Protein AF-A0A0G1KRK3-F1 (afdb_monomer_lite)

Foldseek 3Di:
DDQDQQALVNLVVVCVVVVHDDDSVVSVVVRVVVSVVVVVVCVVVVDDCVPPDDDPDDPPDDDDDDDPDDDPVPDDDLCNVCVPAPDDDPSDRDDPDDD

Sequence (99 aa):
MHKVIVTPEEVKKIAKLAHLKLQDSEVELFAGQFTETVDVINQLNEIDTSEVAATYQVTGLSNITREDIVDTTRILPQETALREVIRTHEGFFVVPRII

pLDDT: mean 94.11, std 6.33, range [54.72, 97.88]

Structure (mmCIF, N/CA/C/O backbone):
data_AF-A0A0G1KRK3-F1
#
_entry.id   AF-A0A0G1KRK3-F1
#
loop_
_atom_site.group_PDB
_atom_site.id
_atom_site.type_symbol
_atom_site.label_atom_id
_atom_site.label_alt_id
_atom_site.label_comp_id
_atom_site.label_asym_id
_atom_site.label_entity_id
_atom_site.label_seq_id
_atom_site.pdbx_PDB_ins_code
_atom_site.Cartn_x
_atom_site.Cartn_y
_atom_site.Cartn_z
_atom_site.occupancy
_atom_site.B_iso_or_equiv
_atom_site.auth_seq_id
_atom_site.auth_comp_id
_atom_site.auth_asym_id
_atom_site.auth_atom_id
_atom_site.pdbx_PDB_model_num
ATOM 1 N N . MET A 1 1 ? -27.144 7.293 7.945 1.00 54.72 1 MET A N 1
ATOM 2 C CA . MET A 1 1 ? -25.700 7.112 7.693 1.00 54.72 1 MET A CA 1
ATOM 3 C C . MET A 1 1 ? -25.160 6.136 8.722 1.00 54.72 1 MET A C 1
ATOM 5 O O . MET A 1 1 ? -25.444 6.311 9.902 1.00 54.72 1 MET A O 1
ATOM 9 N N . HIS A 1 2 ? -24.491 5.070 8.287 1.00 61.66 2 HIS A N 1
ATOM 10 C CA . HIS A 1 2 ? -23.881 4.102 9.197 1.00 61.66 2 HIS A CA 1
ATOM 11 C C . HIS A 1 2 ? -22.493 4.633 9.560 1.00 61.66 2 HIS A C 1
ATOM 13 O O . HIS A 1 2 ? -21.658 4.785 8.675 1.00 61.66 2 HIS A O 1
ATOM 19 N N . LYS A 1 3 ? -22.278 4.991 10.829 1.00 69.56 3 LYS A N 1
ATOM 20 C CA . LYS A 1 3 ? -20.963 5.426 11.304 1.00 69.56 3 LYS A CA 1
ATOM 21 C C . LYS A 1 3 ? -20.055 4.202 11.355 1.00 69.56 3 LYS A C 1
ATOM 23 O O . LYS A 1 3 ? -20.359 3.262 12.089 1.00 69.56 3 LYS A O 1
ATOM 28 N N . VAL A 1 4 ? -18.989 4.194 10.561 1.00 83.25 4 VAL A N 1
ATOM 29 C CA . VAL A 1 4 ? -18.061 3.060 10.503 1.00 83.25 4 VAL A CA 1
ATOM 30 C C . VAL A 1 4 ? -16.952 3.322 11.503 1.00 83.25 4 VAL A C 1
ATOM 32 O O . VAL A 1 4 ? -16.178 4.253 11.337 1.00 83.25 4 VAL A O 1
ATOM 35 N N . ILE A 1 5 ? -16.884 2.510 12.554 1.00 92.38 5 ILE A N 1
ATOM 36 C CA . ILE A 1 5 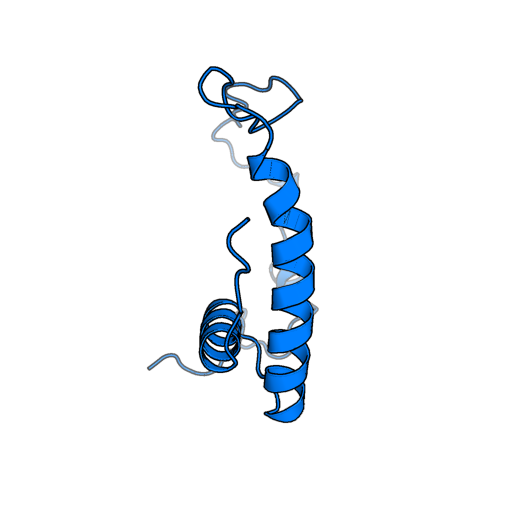? -15.838 2.615 13.571 1.00 92.38 5 ILE A CA 1
ATOM 37 C C . ILE A 1 5 ? -14.739 1.623 13.219 1.00 92.38 5 ILE A C 1
ATOM 39 O O . ILE A 1 5 ? -15.006 0.426 13.130 1.00 92.38 5 ILE A O 1
ATOM 43 N N . VAL A 1 6 ? -13.517 2.123 13.051 1.00 95.62 6 VAL A N 1
ATOM 44 C CA . VAL A 1 6 ? -12.325 1.297 12.852 1.00 95.62 6 VAL A CA 1
ATOM 45 C C . VAL A 1 6 ? -11.727 0.968 14.211 1.00 95.62 6 VAL A C 1
ATOM 47 O O . VAL A 1 6 ? -11.418 1.852 15.009 1.00 95.62 6 VAL A O 1
ATOM 50 N N . THR A 1 7 ? -11.565 -0.319 14.483 1.00 97.19 7 THR A N 1
ATOM 51 C CA . THR A 1 7 ? -11.042 -0.821 15.753 1.00 97.19 7 THR A CA 1
ATOM 52 C C . THR A 1 7 ? -9.511 -0.932 15.744 1.00 97.19 7 THR A C 1
ATOM 54 O O . THR A 1 7 ? -8.908 -1.164 14.691 1.00 97.19 7 THR A O 1
ATOM 57 N N . PRO A 1 8 ? -8.852 -0.865 16.916 1.00 97.25 8 PRO A N 1
ATOM 58 C CA . PRO A 1 8 ? -7.415 -1.136 17.047 1.00 97.25 8 PRO A CA 1
ATOM 59 C C . PRO A 1 8 ? -6.975 -2.479 16.436 1.00 97.25 8 PRO A C 1
ATOM 61 O O . PRO A 1 8 ? -5.907 -2.583 15.831 1.00 97.25 8 PRO A O 1
ATOM 64 N N . GLU A 1 9 ? -7.808 -3.518 16.532 1.00 97.38 9 GLU A N 1
ATOM 65 C CA . GLU A 1 9 ? -7.511 -4.834 15.952 1.00 97.38 9 GLU A CA 1
ATOM 66 C C . GLU A 1 9 ? -7.536 -4.821 14.415 1.00 97.38 9 GLU A C 1
ATOM 68 O O . GLU A 1 9 ? -6.707 -5.471 13.771 1.00 97.38 9 GLU A O 1
ATOM 73 N N . GLU A 1 10 ? -8.423 -4.034 13.803 1.00 97.38 10 GLU A N 1
ATOM 74 C CA . GLU A 1 10 ? -8.425 -3.821 12.353 1.00 97.38 10 GLU A CA 1
ATOM 75 C C . GLU A 1 10 ? -7.181 -3.059 11.897 1.00 97.38 10 GLU A C 1
ATOM 77 O O . GLU A 1 10 ? -6.563 -3.449 10.904 1.00 97.38 10 GLU A O 1
ATOM 82 N N . VAL A 1 11 ? -6.744 -2.050 12.657 1.00 97.75 11 VAL A N 1
ATOM 83 C CA . VAL A 1 11 ? -5.485 -1.336 12.390 1.00 97.75 11 VAL A CA 1
ATOM 84 C C . VAL A 1 11 ? -4.300 -2.301 12.429 1.00 97.75 11 VAL A C 1
ATOM 86 O O . VAL A 1 11 ? -3.501 -2.328 11.492 1.00 97.75 11 VAL A O 1
ATOM 89 N N . LYS A 1 12 ? -4.204 -3.160 13.453 1.00 97.69 12 LYS A N 1
ATOM 90 C CA . LYS A 1 12 ? -3.145 -4.183 13.539 1.00 97.69 12 LYS A CA 1
ATOM 91 C C . LYS A 1 12 ? -3.191 -5.157 12.361 1.00 97.69 12 LYS A C 1
ATOM 93 O O . LYS A 1 12 ? -2.146 -5.523 11.816 1.00 97.69 12 LYS A O 1
ATOM 98 N N . LYS A 1 13 ? -4.389 -5.570 11.936 1.00 97.81 13 LYS A N 1
ATOM 99 C CA . LYS A 1 13 ? -4.571 -6.450 10.773 1.00 97.81 13 LYS A CA 1
ATOM 100 C C . LYS A 1 13 ? -4.082 -5.786 9.485 1.00 97.81 13 LYS A C 1
ATOM 102 O O . LYS A 1 13 ? -3.366 -6.425 8.715 1.00 97.81 13 LYS A O 1
ATOM 107 N N . ILE A 1 14 ? -4.433 -4.521 9.263 1.00 97.00 14 ILE A N 1
ATOM 108 C CA . ILE A 1 14 ? -3.994 -3.747 8.095 1.00 97.00 14 ILE A CA 1
ATOM 109 C C . ILE A 1 14 ? -2.477 -3.542 8.131 1.00 97.00 14 ILE A C 1
ATOM 111 O O . ILE A 1 14 ? -1.808 -3.797 7.133 1.00 97.00 14 ILE A O 1
ATOM 115 N N . ALA A 1 15 ? -1.913 -3.178 9.284 1.00 97.69 15 ALA A N 1
ATOM 116 C CA . ALA A 1 15 ? -0.471 -3.017 9.456 1.00 97.69 15 ALA A CA 1
ATOM 117 C C . ALA A 1 15 ? 0.294 -4.304 9.117 1.00 97.69 15 ALA A C 1
ATOM 119 O O . ALA A 1 15 ? 1.300 -4.260 8.411 1.00 97.69 15 ALA A O 1
ATOM 120 N N . LYS A 1 16 ? -0.228 -5.467 9.528 1.00 97.50 16 LYS A N 1
ATOM 121 C CA . LYS A 1 16 ? 0.338 -6.770 9.159 1.00 97.50 16 LYS A CA 1
ATOM 122 C C . LYS A 1 16 ? 0.319 -7.006 7.647 1.00 97.50 16 LYS A C 1
ATOM 124 O O . LYS A 1 16 ? 1.320 -7.472 7.111 1.00 97.50 16 LYS A O 1
ATOM 129 N N . LEU A 1 17 ? -0.788 -6.691 6.969 1.00 97.88 17 LEU A N 1
ATOM 130 C CA . LEU A 1 17 ? -0.904 -6.818 5.508 1.00 97.88 17 LEU A CA 1
ATOM 131 C C . LEU A 1 17 ? 0.048 -5.867 4.768 1.00 97.88 17 LEU A C 1
ATOM 133 O O . LEU A 1 17 ? 0.596 -6.231 3.734 1.00 97.88 17 LEU A O 1
ATOM 137 N N . ALA A 1 18 ? 0.274 -4.676 5.322 1.00 97.69 18 ALA A N 1
ATOM 138 C CA . ALA A 1 18 ? 1.185 -3.671 4.782 1.00 97.69 18 ALA A CA 1
ATOM 139 C C . ALA A 1 18 ? 2.653 -3.859 5.217 1.00 97.69 18 ALA A C 1
ATOM 141 O O . ALA A 1 18 ? 3.502 -3.049 4.854 1.00 97.69 18 ALA A O 1
ATOM 142 N N . HIS A 1 19 ? 2.969 -4.899 6.000 1.00 96.56 19 HIS A N 1
ATOM 143 C CA . HIS A 1 19 ? 4.293 -5.128 6.594 1.00 96.56 19 HIS A CA 1
ATOM 144 C C . HIS A 1 19 ? 4.835 -3.948 7.432 1.00 96.56 19 HIS A C 1
ATOM 146 O O . HIS A 1 19 ? 6.045 -3.726 7.507 1.00 96.56 19 HIS A O 1
ATOM 152 N N . LEU A 1 20 ? 3.947 -3.217 8.110 1.00 97.25 20 LEU A N 1
ATOM 153 C CA . LEU A 1 20 ? 4.287 -2.107 8.998 1.00 97.25 20 LEU A CA 1
ATOM 154 C C . LEU A 1 20 ? 4.320 -2.565 10.459 1.00 97.25 20 LEU A C 1
ATOM 156 O O . LEU A 1 20 ? 3.434 -3.279 10.929 1.00 97.25 20 LEU A O 1
ATOM 160 N N . LYS A 1 21 ? 5.348 -2.130 11.194 1.00 96.62 21 LYS A N 1
ATOM 161 C CA . LYS A 1 21 ? 5.427 -2.294 12.650 1.00 96.62 21 LYS A CA 1
ATOM 162 C C . LYS A 1 21 ? 4.913 -1.021 13.307 1.00 96.62 21 LYS A C 1
ATOM 164 O O . LYS A 1 21 ? 5.468 0.038 13.044 1.00 96.62 21 LYS A O 1
ATOM 169 N N . LEU A 1 22 ? 3.899 -1.153 14.156 1.00 96.56 22 LEU A N 1
ATOM 170 C CA . LEU A 1 22 ? 3.284 -0.049 14.888 1.00 96.56 22 LEU A CA 1
ATOM 171 C C . LEU A 1 22 ? 3.458 -0.251 16.392 1.00 96.56 22 LEU A C 1
ATOM 173 O O . LEU A 1 22 ? 3.406 -1.384 16.873 1.00 96.56 22 LEU A O 1
ATOM 177 N N . GLN A 1 23 ? 3.648 0.845 17.116 1.00 97.56 23 GLN A N 1
ATOM 178 C CA . GLN A 1 23 ? 3.540 0.891 18.571 1.00 97.56 23 GLN A CA 1
ATOM 179 C C . GLN A 1 23 ? 2.067 0.942 18.989 1.00 97.56 23 GLN A C 1
ATOM 181 O O . GLN A 1 23 ? 1.229 1.464 18.256 1.00 97.56 23 GLN A O 1
ATOM 186 N N . ASP A 1 24 ? 1.746 0.483 20.198 1.00 95.62 24 ASP A N 1
ATOM 187 C CA . ASP A 1 24 ? 0.359 0.470 20.692 1.00 95.62 24 ASP A CA 1
ATOM 188 C C . ASP A 1 24 ? -0.281 1.871 20.700 1.00 95.62 24 ASP A C 1
ATOM 190 O O . ASP A 1 24 ? -1.450 2.026 20.353 1.00 95.62 24 ASP A O 1
ATOM 194 N N . SER A 1 25 ? 0.498 2.918 20.996 1.00 96.75 25 SER A N 1
ATOM 195 C CA . SER A 1 25 ? 0.025 4.307 20.926 1.00 96.75 25 SER A CA 1
ATOM 196 C C . SER A 1 25 ? -0.350 4.746 19.508 1.00 96.75 25 SER A C 1
ATOM 198 O O . SER A 1 25 ? -1.267 5.543 19.334 1.00 96.75 25 SER A O 1
ATOM 200 N N . GLU A 1 26 ? 0.360 4.246 18.493 1.00 97.81 26 GLU A N 1
ATOM 201 C CA . GLU A 1 26 ? 0.066 4.536 17.085 1.00 97.81 26 GLU A CA 1
ATOM 202 C C . GLU A 1 26 ? -1.180 3.781 16.628 1.00 97.81 26 GLU A C 1
ATOM 204 O O . GLU A 1 26 ? -1.972 4.317 15.861 1.00 97.81 26 GLU A O 1
ATOM 209 N N . VAL A 1 27 ? -1.393 2.561 17.132 1.00 97.88 27 VAL A N 1
ATOM 210 C CA . VAL A 1 27 ? -2.592 1.774 16.828 1.00 97.88 27 VAL A CA 1
ATOM 211 C C . VAL A 1 27 ? -3.855 2.503 17.289 1.00 97.88 27 VAL A C 1
ATOM 213 O O . VAL A 1 27 ? -4.786 2.658 16.499 1.00 97.88 27 VAL A O 1
ATOM 216 N N . GLU A 1 28 ? -3.880 2.977 18.536 1.00 97.00 28 GLU A N 1
ATOM 217 C CA . GLU A 1 28 ? -5.031 3.713 19.077 1.00 97.00 28 GLU A CA 1
ATOM 218 C C . GLU A 1 28 ? -5.253 5.042 18.343 1.00 97.00 28 GLU A C 1
ATOM 220 O O . GLU A 1 28 ? -6.384 5.395 18.002 1.00 97.00 28 GLU A O 1
ATOM 225 N N . LEU A 1 29 ? -4.167 5.756 18.029 1.00 97.56 29 LEU A N 1
ATOM 226 C CA . LEU A 1 29 ? -4.227 6.986 17.242 1.00 97.56 29 LEU A CA 1
ATOM 227 C C . LEU A 1 29 ? -4.841 6.738 15.856 1.00 97.56 29 LEU A C 1
ATOM 229 O O . LEU A 1 29 ? -5.756 7.454 15.442 1.00 97.56 29 LEU A O 1
ATOM 233 N N . PHE A 1 30 ? -4.361 5.718 15.144 1.00 97.81 30 PHE A N 1
ATOM 234 C CA . PHE A 1 30 ? -4.828 5.408 13.797 1.00 97.81 30 PHE A CA 1
ATOM 235 C C . PHE A 1 30 ? -6.250 4.858 13.772 1.00 97.81 30 PHE A C 1
ATOM 237 O O . PHE A 1 30 ? -6.965 5.132 12.816 1.00 97.81 30 PHE A O 1
ATOM 244 N N . ALA A 1 31 ? -6.708 4.157 14.811 1.00 97.19 31 ALA A N 1
ATOM 245 C CA . ALA A 1 31 ? -8.102 3.720 14.897 1.00 97.19 31 ALA A CA 1
ATOM 246 C C . ALA A 1 31 ? -9.068 4.921 14.853 1.00 97.19 31 ALA A C 1
ATOM 248 O O . ALA A 1 31 ? -10.031 4.930 14.078 1.00 97.19 31 ALA A O 1
ATOM 249 N N . GLY A 1 32 ? -8.759 5.980 15.610 1.00 96.31 32 GLY A N 1
ATOM 250 C CA . GLY A 1 32 ? -9.509 7.238 15.573 1.00 96.31 32 GLY A CA 1
ATOM 251 C C . GLY A 1 32 ? -9.416 7.941 14.216 1.00 96.31 32 GLY A C 1
ATOM 252 O O . GLY A 1 32 ? -10.439 8.238 13.600 1.00 96.31 32 GLY A O 1
ATOM 253 N N . GLN A 1 33 ? -8.199 8.137 13.702 1.00 97.31 33 GLN A N 1
ATOM 254 C CA . GLN A 1 33 ? -7.978 8.837 12.428 1.00 97.31 33 GLN A CA 1
ATOM 255 C C . GLN A 1 33 ? -8.594 8.108 11.224 1.00 97.31 33 GLN A C 1
ATOM 257 O O . GLN A 1 33 ? -9.135 8.743 10.316 1.00 97.31 33 GLN A O 1
ATOM 262 N N . PHE A 1 34 ? -8.545 6.776 11.197 1.00 96.88 34 PHE A N 1
ATOM 263 C CA . PHE A 1 34 ? -9.169 5.985 10.138 1.00 96.88 34 PHE A CA 1
ATOM 264 C C . PHE A 1 34 ? -10.689 6.014 10.233 1.00 96.88 34 PHE A C 1
ATOM 266 O O . PHE A 1 34 ? -11.333 6.100 9.193 1.00 96.88 34 PHE A O 1
ATOM 273 N N . THR A 1 35 ? -11.261 6.018 11.440 1.00 96.31 35 THR A N 1
ATOM 274 C CA . THR A 1 35 ? -12.707 6.222 11.630 1.00 96.31 35 THR A CA 1
ATOM 275 C C . THR A 1 35 ? -13.152 7.542 10.996 1.00 96.31 35 THR A C 1
ATOM 277 O O . THR A 1 35 ? -14.054 7.551 10.163 1.00 96.31 35 THR A O 1
ATOM 280 N N . GLU A 1 36 ? -12.460 8.645 11.298 1.00 95.50 36 GLU A N 1
ATOM 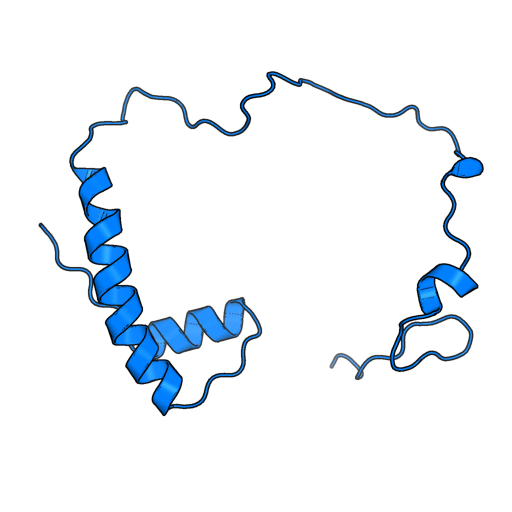281 C CA . GLU A 1 36 ? -12.760 9.959 10.708 1.00 95.50 36 GLU A CA 1
ATOM 282 C C . GLU A 1 36 ? -12.593 9.964 9.180 1.00 95.50 36 GLU A C 1
ATOM 284 O O . GLU A 1 36 ? -13.441 10.483 8.454 1.00 95.50 36 GLU A O 1
ATOM 289 N N . THR A 1 37 ? -11.524 9.346 8.674 1.00 95.75 37 THR A N 1
ATOM 290 C CA . THR A 1 37 ? -11.246 9.282 7.232 1.00 95.75 37 THR A CA 1
ATOM 291 C C . THR A 1 37 ? -12.308 8.472 6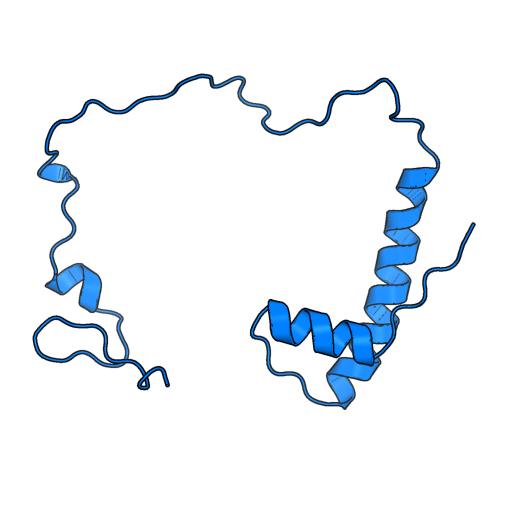.483 1.00 95.75 37 THR A C 1
ATOM 293 O O . THR A 1 37 ? -12.777 8.891 5.424 1.00 95.75 37 THR A O 1
ATOM 296 N N . VAL A 1 38 ? -12.717 7.322 7.024 1.00 95.06 38 VAL A N 1
ATOM 297 C CA . VAL A 1 38 ? -13.759 6.478 6.425 1.00 95.06 38 VAL A CA 1
ATOM 298 C C . VAL A 1 38 ? -15.115 7.180 6.466 1.00 95.06 38 VAL A C 1
ATOM 300 O O . VAL A 1 38 ? -15.856 7.107 5.488 1.00 95.06 38 VAL A O 1
ATOM 303 N N . ASP A 1 39 ? -15.423 7.920 7.533 1.00 93.25 39 ASP A N 1
ATOM 304 C CA . ASP A 1 39 ? -16.643 8.729 7.610 1.00 93.25 39 ASP A CA 1
ATOM 305 C C . ASP A 1 39 ? -16.698 9.800 6.500 1.00 93.25 39 ASP A C 1
ATOM 307 O O . ASP A 1 39 ? -17.763 10.021 5.920 1.00 93.25 39 ASP A O 1
ATOM 311 N N . VAL A 1 40 ? -15.563 10.412 6.131 1.00 94.12 40 VAL A N 1
ATOM 312 C CA . VAL A 1 40 ? -15.490 11.327 4.972 1.00 94.12 40 VAL A CA 1
ATOM 313 C C . VAL A 1 40 ? -15.712 10.579 3.656 1.00 94.12 40 VAL A C 1
ATOM 315 O O . VAL A 1 40 ? -16.502 11.019 2.824 1.00 94.12 40 VAL A O 1
ATOM 318 N N . ILE A 1 41 ? -15.065 9.426 3.467 1.00 94.06 41 ILE A N 1
ATOM 319 C CA . ILE A 1 41 ? -15.206 8.610 2.247 1.00 94.06 41 ILE A CA 1
ATOM 320 C C . ILE A 1 41 ? -16.647 8.108 2.074 1.00 94.06 41 ILE A C 1
ATOM 322 O O . ILE A 1 41 ? -17.143 8.028 0.950 1.00 94.06 41 ILE A O 1
ATOM 326 N N . ASN A 1 42 ? -17.351 7.825 3.171 1.00 93.31 42 ASN A N 1
ATOM 327 C CA . ASN A 1 42 ? -18.733 7.351 3.148 1.00 93.31 42 ASN A CA 1
ATOM 328 C C . ASN A 1 42 ? -19.719 8.335 2.500 1.00 93.31 42 ASN A C 1
ATOM 330 O O . ASN A 1 42 ? -20.792 7.897 2.086 1.00 93.31 42 ASN A O 1
ATOM 334 N N . GLN A 1 43 ? -19.363 9.617 2.355 1.00 92.50 43 GLN A N 1
ATOM 335 C CA . GLN A 1 43 ? -20.158 10.598 1.603 1.00 92.50 43 GLN A CA 1
ATOM 336 C C . GLN A 1 43 ? -20.331 10.190 0.131 1.00 92.50 43 GLN A C 1
ATOM 338 O O . GLN A 1 43 ? -21.348 10.495 -0.483 1.00 92.50 43 GLN A O 1
ATOM 343 N N . LEU A 1 44 ? -19.383 9.431 -0.433 1.00 92.62 44 LEU A N 1
ATOM 344 C CA . LEU A 1 44 ? -19.470 8.941 -1.811 1.00 92.62 44 LEU A CA 1
ATOM 345 C C . LEU A 1 44 ? -20.621 7.942 -2.022 1.00 92.62 44 LEU A C 1
ATOM 347 O O . LEU A 1 44 ? -21.091 7.800 -3.147 1.00 92.62 44 LEU A O 1
ATOM 351 N N . ASN A 1 45 ? -21.117 7.292 -0.960 1.00 92.19 45 ASN A N 1
ATOM 352 C CA . ASN A 1 45 ? -22.237 6.346 -1.048 1.00 92.19 45 ASN A CA 1
ATOM 353 C C . ASN A 1 45 ? -23.591 7.029 -1.319 1.00 92.19 45 ASN A C 1
ATOM 355 O O . ASN A 1 45 ? -24.577 6.342 -1.572 1.00 92.19 45 ASN A O 1
ATOM 359 N N . GLU A 1 46 ? -23.665 8.361 -1.238 1.00 93.25 46 GLU A N 1
ATOM 360 C CA . GLU A 1 46 ? -24.874 9.129 -1.568 1.00 93.25 46 GLU A CA 1
ATOM 361 C C . GLU A 1 46 ? -25.126 9.206 -3.082 1.00 93.25 46 GLU A C 1
ATOM 363 O O . GLU A 1 46 ? -26.222 9.565 -3.513 1.00 93.25 46 GLU A O 1
ATOM 368 N N . ILE A 1 47 ? -24.122 8.862 -3.891 1.00 93.88 47 ILE A N 1
ATOM 369 C CA . ILE A 1 47 ? -24.171 8.939 -5.348 1.00 93.88 47 ILE A CA 1
ATOM 370 C C . ILE A 1 47 ? -24.464 7.545 -5.915 1.00 93.88 47 ILE A C 1
ATOM 372 O O . ILE A 1 47 ? -23.699 6.603 -5.700 1.00 93.88 47 ILE A O 1
ATOM 376 N N . ASP A 1 48 ? -25.554 7.415 -6.676 1.00 95.19 48 ASP A N 1
ATOM 377 C CA . ASP A 1 48 ? -25.868 6.177 -7.395 1.00 95.19 48 ASP A CA 1
ATOM 378 C C . ASP A 1 48 ? -24.885 5.969 -8.555 1.00 95.19 48 ASP A C 1
ATOM 380 O O . ASP A 1 48 ? -24.760 6.797 -9.459 1.00 95.19 48 ASP A O 1
ATOM 384 N N . THR A 1 49 ? -24.171 4.848 -8.506 1.00 95.31 49 THR A N 1
ATOM 385 C CA . THR A 1 49 ? -23.178 4.435 -9.506 1.00 95.31 49 THR A CA 1
ATOM 386 C C . THR A 1 49 ? -23.541 3.103 -10.166 1.00 95.31 49 THR A C 1
ATOM 388 O O . THR A 1 49 ? -22.723 2.540 -10.890 1.00 95.31 49 THR A O 1
ATOM 391 N N . SER A 1 50 ? -24.766 2.599 -9.964 1.00 95.62 50 SER A N 1
ATOM 392 C CA . SER A 1 50 ? -25.211 1.285 -10.455 1.00 95.62 50 SER A CA 1
ATOM 393 C C . SER A 1 50 ? -25.156 1.128 -11.981 1.00 95.62 50 SER A C 1
ATOM 395 O O . SER A 1 50 ? -24.927 0.023 -12.473 1.00 95.62 50 SER A O 1
ATOM 397 N N . GLU A 1 51 ? -25.296 2.227 -12.727 1.00 96.38 51 GLU A N 1
ATOM 398 C CA . GLU A 1 51 ? -25.245 2.250 -14.197 1.00 96.38 51 GLU A CA 1
ATOM 399 C C . GLU A 1 51 ? -23.910 2.772 -14.764 1.00 96.38 51 GLU A C 1
ATOM 401 O O . GLU A 1 51 ? -23.758 2.913 -15.979 1.00 96.38 51 GLU A O 1
ATOM 406 N N . VAL A 1 52 ? -22.919 3.063 -13.912 1.00 94.94 52 VAL A N 1
ATOM 407 C CA . VAL A 1 52 ? -21.640 3.655 -14.329 1.00 94.94 52 VAL A CA 1
ATOM 408 C C . VAL A 1 52 ? -20.524 2.613 -14.270 1.00 94.94 52 VAL A C 1
ATOM 410 O O . VAL A 1 52 ? -20.226 2.045 -13.222 1.00 94.94 52 VAL A O 1
ATOM 413 N N . ALA A 1 53 ? -19.858 2.380 -15.403 1.00 93.25 53 ALA A N 1
ATOM 414 C CA . ALA A 1 53 ? -18.688 1.507 -15.450 1.00 93.25 53 ALA A CA 1
ATOM 415 C C . ALA A 1 53 ? -17.498 2.123 -14.690 1.00 93.25 53 ALA A C 1
ATOM 417 O O . ALA A 1 53 ? -17.237 3.322 -14.784 1.00 93.25 53 ALA A O 1
ATOM 418 N N . ALA A 1 54 ? -16.741 1.289 -13.973 1.00 94.12 54 ALA A N 1
ATOM 419 C CA . ALA A 1 54 ? -15.545 1.729 -13.262 1.00 94.12 54 ALA A CA 1
ATOM 420 C C . ALA A 1 54 ? -14.451 2.219 -14.229 1.00 94.12 54 ALA A C 1
ATOM 422 O O . ALA A 1 54 ? -14.138 1.573 -15.233 1.00 94.12 54 ALA A O 1
ATOM 423 N N . THR A 1 55 ? -13.819 3.341 -13.889 1.00 94.00 55 THR A N 1
ATOM 424 C CA . THR A 1 55 ? -12.710 3.905 -14.668 1.00 94.00 55 THR A CA 1
ATOM 425 C C . THR A 1 55 ? -11.378 3.312 -14.209 1.00 94.00 55 THR A C 1
ATOM 427 O O . THR A 1 55 ? -10.894 3.640 -13.129 1.00 94.00 55 THR A O 1
ATOM 430 N N . TYR A 1 56 ? -10.756 2.471 -15.042 1.00 92.38 56 TYR A N 1
ATOM 431 C CA . TYR A 1 56 ? -9.451 1.849 -14.743 1.00 92.38 56 TYR A CA 1
ATOM 432 C C . TYR A 1 56 ? -8.248 2.629 -15.290 1.00 92.38 56 TYR A C 1
ATOM 434 O O . TYR A 1 56 ? -7.170 2.617 -14.703 1.00 92.38 56 TYR A O 1
ATOM 442 N N . GLN A 1 57 ? -8.416 3.292 -16.434 1.00 91.19 57 GLN A N 1
ATOM 443 C CA . GLN A 1 57 ? -7.399 4.116 -17.082 1.00 91.19 57 GLN A CA 1
ATOM 444 C C . GLN A 1 57 ? -8.069 5.240 -17.873 1.00 91.19 57 GLN A C 1
ATOM 446 O O . GLN A 1 57 ? -9.193 5.086 -18.346 1.00 91.19 57 GLN A O 1
ATOM 451 N N . VAL A 1 58 ? -7.362 6.353 -18.052 1.00 94.94 58 VAL A N 1
ATOM 452 C CA . VAL A 1 58 ? -7.868 7.533 -18.779 1.00 94.94 58 VAL A CA 1
ATOM 453 C C . VAL A 1 58 ? -7.223 7.718 -20.154 1.00 94.94 58 VAL A C 1
ATOM 455 O O . VAL A 1 58 ? -7.617 8.601 -20.906 1.00 94.94 58 VAL A O 1
ATOM 458 N N . THR A 1 59 ? -6.218 6.906 -20.494 1.00 93.19 59 THR A N 1
ATOM 459 C CA . THR A 1 59 ? -5.396 7.087 -21.701 1.00 93.19 59 THR A CA 1
ATOM 460 C C . THR A 1 59 ? -5.942 6.352 -22.925 1.00 93.19 59 THR A C 1
ATOM 462 O O . THR A 1 59 ? -5.500 6.623 -24.037 1.00 93.19 59 THR A O 1
ATOM 465 N N . GLY A 1 60 ? -6.893 5.428 -22.742 1.00 88.38 60 GLY A N 1
ATOM 466 C CA . GLY A 1 60 ? -7.494 4.652 -23.833 1.00 88.38 60 GLY A CA 1
ATOM 467 C C . GLY A 1 60 ? -6.542 3.639 -24.475 1.00 88.38 60 GLY A C 1
ATOM 468 O O . GLY A 1 60 ? -6.831 3.120 -25.551 1.00 88.38 60 GLY A O 1
ATOM 469 N N . LEU A 1 61 ? -5.406 3.349 -23.834 1.00 91.44 61 LEU A N 1
ATOM 470 C CA . LEU A 1 61 ? -4.430 2.404 -24.360 1.0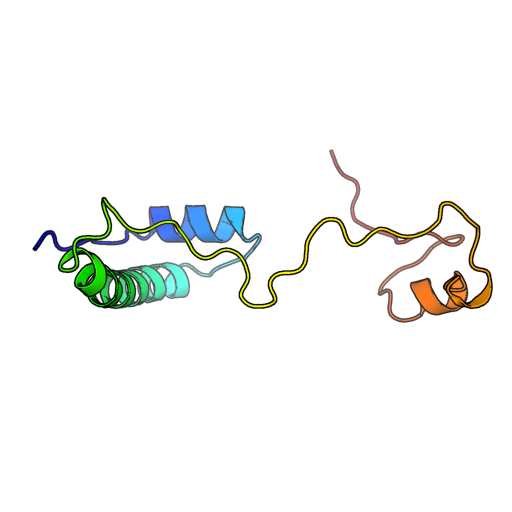0 91.44 61 LEU A CA 1
ATOM 471 C C . LEU A 1 61 ? -5.022 0.995 -24.360 1.00 91.44 61 LEU A C 1
ATOM 473 O O . LEU A 1 61 ? -5.641 0.560 -23.390 1.00 91.44 61 LEU A O 1
ATOM 477 N N . SER A 1 62 ? -4.812 0.268 -25.448 1.00 92.12 62 SER A N 1
ATOM 478 C CA . SER A 1 62 ? -5.247 -1.116 -25.582 1.00 92.12 62 SER A CA 1
ATOM 479 C C . SER A 1 62 ? -4.120 -1.921 -26.200 1.00 92.12 62 SER A C 1
ATOM 481 O O . SER A 1 62 ? -3.524 -1.484 -27.181 1.00 92.12 62 SER A O 1
ATOM 483 N N . ASN A 1 63 ? -3.828 -3.084 -25.615 1.00 92.38 63 ASN A N 1
ATOM 484 C CA . ASN A 1 63 ? -2.895 -4.066 -26.168 1.00 92.38 63 ASN A CA 1
ATOM 485 C C . ASN A 1 63 ? -1.525 -3.478 -26.555 1.00 92.38 63 ASN A C 1
ATOM 487 O O . ASN A 1 63 ? -0.990 -3.787 -27.616 1.00 92.38 63 ASN A O 1
ATOM 491 N N . ILE A 1 64 ? -0.951 -2.623 -25.700 1.00 94.62 64 ILE A N 1
ATOM 492 C CA . ILE A 1 64 ? 0.414 -2.125 -25.899 1.00 94.62 64 ILE A CA 1
ATOM 493 C C . ILE A 1 64 ? 1.386 -3.276 -25.645 1.00 94.62 64 ILE A C 1
ATOM 495 O O . ILE A 1 64 ? 1.626 -3.666 -24.501 1.00 94.62 64 ILE A O 1
ATOM 499 N N . THR A 1 65 ? 1.916 -3.839 -26.727 1.00 95.12 65 THR A N 1
ATOM 500 C CA . THR A 1 65 ? 2.850 -4.964 -26.703 1.00 95.12 65 THR A CA 1
ATOM 501 C C . THR A 1 65 ? 4.288 -4.508 -26.917 1.00 95.12 65 THR A C 1
ATOM 503 O O . THR A 1 65 ? 4.574 -3.407 -27.384 1.00 95.12 65 THR A O 1
ATOM 506 N N . ARG A 1 66 ? 5.218 -5.396 -26.569 1.00 95.31 66 ARG A N 1
ATOM 507 C CA . ARG A 1 66 ? 6.643 -5.286 -26.876 1.00 95.31 66 ARG A CA 1
ATOM 508 C C . ARG A 1 66 ? 7.029 -6.514 -27.691 1.00 95.31 66 ARG A C 1
ATOM 510 O O . ARG A 1 66 ? 6.682 -7.621 -27.291 1.00 95.31 66 ARG A O 1
ATOM 517 N N . GLU A 1 67 ? 7.780 -6.308 -28.766 1.00 95.31 67 GLU A N 1
ATOM 518 C CA . GLU A 1 67 ? 8.376 -7.389 -29.558 1.00 95.31 67 GLU A CA 1
ATOM 519 C C . GLU A 1 67 ? 9.199 -8.338 -28.685 1.00 95.31 67 GLU A C 1
ATOM 521 O O . GLU A 1 67 ? 9.934 -7.888 -27.798 1.00 95.31 67 GLU A O 1
ATOM 526 N N . ASP A 1 68 ? 9.113 -9.641 -28.952 1.00 96.31 68 ASP A N 1
ATOM 527 C CA . ASP A 1 68 ? 9.864 -10.675 -28.232 1.00 96.31 68 ASP A CA 1
ATOM 528 C C . ASP A 1 68 ? 11.311 -10.785 -28.736 1.00 96.31 68 ASP A C 1
ATOM 530 O O .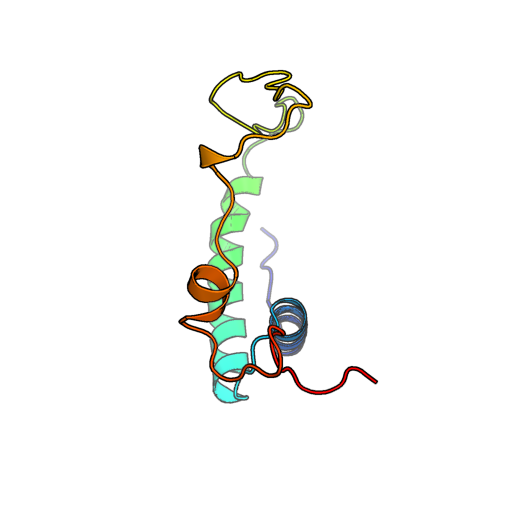 ASP A 1 68 ? 11.754 -11.785 -29.293 1.00 96.31 68 ASP A O 1
ATOM 534 N N . ILE A 1 69 ? 12.048 -9.688 -28.582 1.00 96.69 69 ILE A N 1
ATOM 535 C CA . ILE A 1 69 ? 13.455 -9.571 -28.957 1.00 96.69 69 ILE A CA 1
ATOM 536 C C . ILE A 1 69 ? 14.280 -9.097 -27.765 1.00 96.69 69 ILE A C 1
ATOM 538 O O . ILE A 1 69 ? 13.812 -8.314 -26.931 1.00 96.69 69 ILE A O 1
ATOM 542 N N . VAL A 1 70 ? 15.524 -9.575 -27.688 1.00 95.81 70 VAL A N 1
ATOM 543 C CA . VAL A 1 70 ? 16.486 -9.109 -26.686 1.00 95.81 70 VAL A CA 1
ATOM 544 C C . VAL A 1 70 ? 16.884 -7.680 -27.020 1.00 95.81 70 VAL A C 1
ATOM 546 O O . VAL A 1 70 ? 17.400 -7.402 -28.100 1.00 95.81 70 VAL A O 1
ATOM 549 N N . ASP A 1 71 ? 16.684 -6.784 -26.063 1.00 94.69 71 ASP A N 1
ATOM 550 C CA . ASP A 1 71 ? 17.117 -5.399 -26.158 1.00 94.69 71 ASP A CA 1
ATOM 551 C C . ASP A 1 71 ? 18.335 -5.183 -25.260 1.00 94.69 71 ASP A C 1
ATOM 553 O O . ASP A 1 71 ? 18.216 -4.962 -24.053 1.00 94.69 71 ASP A O 1
ATOM 557 N N . THR A 1 72 ? 19.521 -5.271 -25.860 1.00 94.81 72 THR A N 1
ATOM 558 C CA . THR A 1 72 ? 20.798 -5.136 -25.148 1.00 94.81 72 THR A CA 1
ATOM 559 C C . THR A 1 72 ? 21.007 -3.744 -24.560 1.00 94.81 72 THR A C 1
ATOM 561 O O . THR A 1 72 ? 21.767 -3.604 -23.606 1.00 94.81 72 THR A O 1
ATOM 564 N N . THR A 1 73 ? 20.301 -2.725 -25.063 1.00 94.12 73 THR A N 1
ATOM 565 C CA . THR A 1 73 ? 20.406 -1.347 -24.559 1.00 94.12 73 THR A CA 1
ATOM 566 C C . THR A 1 73 ? 19.704 -1.151 -23.215 1.00 94.12 73 THR A C 1
ATOM 568 O O . THR A 1 73 ? 20.020 -0.212 -22.488 1.00 94.12 73 THR A O 1
ATOM 571 N N . ARG A 1 74 ? 18.778 -2.053 -22.858 1.00 93.12 74 ARG A N 1
ATOM 572 C CA . ARG A 1 74 ? 18.003 -2.015 -21.606 1.00 93.12 74 ARG A CA 1
ATOM 573 C C . ARG A 1 74 ? 18.484 -3.002 -20.542 1.00 93.12 74 ARG A C 1
ATOM 575 O O . ARG A 1 74 ? 17.8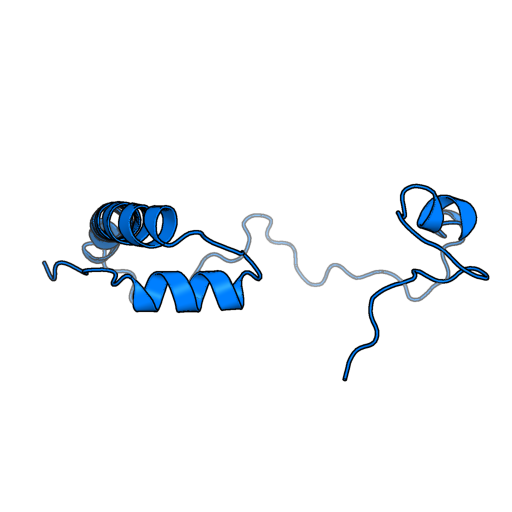60 -3.103 -19.487 1.00 93.12 74 ARG A O 1
ATOM 582 N N . ILE A 1 75 ? 19.566 -3.740 -20.792 1.00 94.56 75 ILE A N 1
ATOM 583 C CA . ILE A 1 75 ? 20.114 -4.679 -19.808 1.00 94.56 75 ILE A CA 1
ATOM 584 C C . ILE A 1 75 ? 20.779 -3.889 -18.679 1.00 94.56 75 ILE A C 1
ATOM 586 O O . ILE A 1 75 ? 21.717 -3.130 -18.911 1.00 94.56 75 ILE A O 1
ATOM 590 N N . LEU A 1 76 ? 20.313 -4.100 -17.448 1.00 94.81 76 LEU A N 1
ATOM 591 C CA . LEU A 1 76 ? 20.921 -3.528 -16.251 1.00 94.81 76 LEU A CA 1
ATOM 592 C C . LEU A 1 76 ? 22.125 -4.389 -15.821 1.00 94.81 76 LEU A C 1
ATOM 594 O O . LEU A 1 76 ? 21.928 -5.567 -15.510 1.00 94.81 76 LEU A O 1
ATOM 598 N N . PRO A 1 77 ? 23.360 -3.851 -15.772 1.00 95.31 77 PRO A N 1
ATOM 599 C CA . PRO A 1 77 ? 24.516 -4.607 -15.296 1.00 95.31 77 PRO A CA 1
ATOM 600 C C . PRO A 1 77 ? 24.349 -5.034 -13.833 1.00 95.31 77 PRO A C 1
ATOM 602 O O . PRO A 1 77 ? 23.842 -4.262 -13.017 1.00 95.31 77 PRO A O 1
ATOM 605 N N . GLN A 1 78 ? 24.830 -6.231 -13.477 1.00 95.69 78 GLN A N 1
ATOM 606 C CA . GLN A 1 78 ? 24.728 -6.759 -12.107 1.00 95.69 78 GLN A CA 1
ATOM 607 C C . GLN A 1 78 ? 25.357 -5.808 -11.079 1.00 95.69 78 GLN A C 1
ATOM 609 O O . GLN A 1 78 ? 24.769 -5.561 -10.031 1.00 95.69 78 GLN A O 1
ATOM 614 N N . GLU A 1 79 ? 26.511 -5.222 -11.399 1.00 94.88 79 GLU A N 1
ATOM 615 C CA . GLU A 1 79 ? 27.171 -4.229 -10.547 1.00 94.88 79 GLU A CA 1
ATOM 616 C C . GLU A 1 79 ? 26.257 -3.028 -10.259 1.00 94.88 79 GLU A C 1
ATOM 618 O O . GLU A 1 79 ? 26.120 -2.606 -9.113 1.00 94.88 79 GLU A O 1
ATOM 623 N N . THR A 1 80 ? 25.565 -2.515 -11.282 1.00 95.88 80 THR A N 1
ATOM 624 C CA . THR A 1 80 ? 24.619 -1.403 -11.121 1.00 95.88 80 THR A CA 1
ATOM 625 C C . THR A 1 80 ? 23.400 -1.817 -10.302 1.00 95.88 80 THR A C 1
ATOM 627 O O . THR A 1 80 ? 22.969 -1.061 -9.435 1.00 95.88 80 THR A O 1
ATOM 630 N N . ALA A 1 81 ? 22.867 -3.020 -10.533 1.00 95.44 81 ALA A N 1
ATOM 631 C CA . ALA A 1 81 ? 21.722 -3.548 -9.792 1.00 95.44 81 ALA A CA 1
ATOM 632 C C . ALA A 1 81 ? 22.016 -3.748 -8.293 1.00 95.44 81 ALA A C 1
ATOM 634 O O . ALA A 1 81 ? 21.116 -3.627 -7.465 1.00 95.44 81 ALA A O 1
ATOM 635 N N . LEU A 1 82 ? 23.270 -4.047 -7.944 1.00 96.88 82 LEU A N 1
ATOM 636 C CA . LEU A 1 82 ? 23.696 -4.349 -6.577 1.00 96.88 82 LEU A CA 1
ATOM 637 C C . LEU A 1 82 ? 24.266 -3.145 -5.813 1.00 96.88 82 LEU A C 1
ATOM 639 O O . LEU A 1 82 ? 24.511 -3.260 -4.613 1.00 96.88 82 LEU A O 1
ATOM 643 N N . ARG A 1 83 ? 24.466 -2.000 -6.477 1.00 96.12 83 ARG A N 1
ATOM 644 C CA . ARG A 1 83 ? 25.214 -0.853 -5.937 1.00 96.12 83 ARG A CA 1
ATOM 645 C C . ARG A 1 83 ? 24.670 -0.307 -4.613 1.00 96.12 83 ARG A C 1
ATOM 647 O O . ARG A 1 83 ? 25.453 0.015 -3.731 1.00 96.12 83 ARG A O 1
ATOM 654 N N . GLU A 1 84 ? 23.348 -0.219 -4.475 1.00 95.62 84 GLU A N 1
ATOM 655 C CA . GLU A 1 84 ? 22.682 0.386 -3.303 1.00 95.62 84 GLU A CA 1
ATOM 656 C C . GLU A 1 84 ? 22.214 -0.656 -2.270 1.00 95.62 84 GLU A C 1
ATOM 658 O O . GLU A 1 84 ? 21.443 -0.359 -1.355 1.00 95.62 84 GLU A O 1
ATOM 663 N N . VAL A 1 85 ? 22.622 -1.915 -2.429 1.00 95.00 85 VAL A N 1
ATOM 664 C CA . VAL A 1 85 ? 22.137 -3.011 -1.591 1.00 95.00 85 VAL A CA 1
ATOM 665 C C . VAL A 1 85 ? 22.944 -3.077 -0.301 1.00 95.00 85 VAL A C 1
ATOM 667 O O . VAL A 1 85 ? 24.167 -3.162 -0.320 1.00 95.00 85 VAL A O 1
ATOM 670 N N . ILE A 1 86 ? 22.242 -3.133 0.833 1.00 94.81 86 ILE A N 1
ATOM 671 C CA . ILE A 1 86 ? 22.852 -3.160 2.174 1.00 94.81 86 ILE A CA 1
ATOM 672 C C . ILE A 1 86 ? 23.847 -4.320 2.329 1.00 94.81 86 ILE A C 1
ATOM 674 O O . ILE A 1 86 ? 24.901 -4.167 2.945 1.00 94.81 86 ILE A O 1
ATOM 678 N N . ARG A 1 87 ? 23.501 -5.506 1.814 1.00 96.06 87 ARG A N 1
ATOM 679 C CA . ARG A 1 87 ? 24.355 -6.697 1.862 1.00 96.06 87 ARG A CA 1
ATOM 680 C C . ARG A 1 87 ? 24.256 -7.496 0.576 1.00 96.06 87 ARG A C 1
ATOM 682 O O . ARG A 1 87 ? 23.169 -7.898 0.161 1.00 96.06 87 ARG A O 1
ATOM 689 N N . THR A 1 88 ? 25.416 -7.801 0.018 1.00 96.62 88 THR A N 1
ATOM 690 C CA . THR A 1 88 ? 25.563 -8.645 -1.163 1.00 96.62 88 THR A CA 1
ATOM 691 C C . THR A 1 88 ? 26.576 -9.749 -0.891 1.00 96.62 88 THR A C 1
ATOM 693 O O . THR A 1 88 ? 27.438 -9.626 -0.018 1.00 96.62 88 THR A O 1
ATOM 696 N N . HIS A 1 89 ? 26.444 -10.863 -1.600 1.00 96.00 89 HIS A N 1
ATOM 697 C CA . HIS A 1 89 ? 27.408 -11.958 -1.556 1.00 96.00 89 HIS A CA 1
ATOM 698 C C . HIS A 1 89 ? 27.393 -12.672 -2.902 1.00 96.00 89 HIS A C 1
ATOM 700 O O . HIS A 1 89 ? 26.320 -13.049 -3.359 1.00 96.00 89 HIS A O 1
ATOM 706 N N . GLU A 1 90 ? 28.554 -12.796 -3.549 1.00 95.69 90 GLU A N 1
ATOM 707 C CA . GLU A 1 90 ? 28.725 -13.513 -4.828 1.00 95.69 90 GLU A CA 1
ATOM 708 C C . GLU A 1 90 ? 27.688 -13.150 -5.912 1.00 95.69 90 GLU A C 1
ATOM 710 O O . GLU A 1 90 ? 27.220 -13.997 -6.666 1.00 95.69 90 GLU A O 1
ATOM 715 N N . GLY A 1 91 ? 27.303 -11.872 -5.994 1.00 95.50 91 GLY A N 1
ATOM 716 C CA . GLY A 1 91 ? 26.333 -11.395 -6.986 1.00 95.50 91 GLY A CA 1
ATOM 717 C C . GLY A 1 91 ? 24.856 -11.544 -6.591 1.00 95.50 91 GLY A C 1
ATOM 718 O O . GLY A 1 91 ? 23.981 -11.269 -7.413 1.00 95.50 91 GLY A O 1
ATOM 719 N N . PHE A 1 92 ? 24.565 -11.932 -5.346 1.00 96.12 92 PHE A N 1
ATOM 720 C CA . PHE A 1 92 ? 23.211 -12.081 -4.806 1.00 96.12 92 PHE A CA 1
ATOM 721 C C . PHE A 1 92 ? 22.857 -10.999 -3.780 1.00 96.12 92 PHE A C 1
ATOM 723 O O . PHE A 1 92 ? 23.718 -10.504 -3.047 1.00 96.12 92 PHE A O 1
ATOM 730 N N . PHE A 1 93 ? 21.560 -10.694 -3.678 1.00 97.00 93 PHE A N 1
ATOM 731 C CA . PHE A 1 93 ? 20.984 -9.946 -2.559 1.00 97.00 93 PHE A CA 1
ATOM 732 C C . PHE A 1 93 ? 20.940 -10.848 -1.323 1.00 97.00 93 PHE A C 1
ATOM 734 O O . PHE A 1 93 ? 20.366 -11.937 -1.365 1.00 97.00 93 PHE A O 1
ATOM 741 N N . VAL A 1 94 ? 21.519 -10.399 -0.211 1.00 96.69 94 VAL A N 1
ATOM 742 C CA . VAL A 1 94 ? 21.525 -11.178 1.032 1.00 96.69 94 VAL A CA 1
ATOM 743 C C . VAL A 1 94 ? 20.383 -10.721 1.933 1.00 96.69 94 VAL A C 1
ATOM 745 O O . VAL A 1 94 ? 20.371 -9.587 2.410 1.00 96.69 94 VAL A O 1
ATOM 748 N N . VAL A 1 95 ? 19.451 -11.632 2.212 1.00 94.94 95 VAL A N 1
ATOM 749 C CA . VAL A 1 95 ? 18.296 -11.421 3.099 1.00 94.94 95 VAL A CA 1
ATOM 750 C C . VAL A 1 95 ? 18.263 -12.477 4.211 1.00 94.94 95 VAL A C 1
ATOM 752 O O . VAL A 1 95 ? 18.916 -13.518 4.087 1.00 94.94 95 VAL A O 1
ATOM 755 N N . PRO A 1 96 ? 17.525 -12.248 5.314 1.00 95.00 96 PRO A N 1
ATOM 756 C CA . PRO A 1 96 ? 17.256 -13.297 6.289 1.00 95.00 96 PRO A CA 1
ATOM 757 C C . PRO A 1 96 ? 16.622 -14.524 5.623 1.00 95.00 96 PRO A C 1
ATOM 759 O O . PRO A 1 96 ? 15.789 -14.398 4.726 1.00 95.00 96 PRO A O 1
ATOM 762 N N . ARG A 1 97 ? 17.018 -15.717 6.073 1.00 95.38 97 ARG A N 1
ATOM 763 C CA . ARG A 1 97 ? 16.477 -16.980 5.563 1.00 95.38 97 ARG A CA 1
ATOM 764 C C . ARG A 1 97 ? 14.963 -17.048 5.801 1.00 95.38 97 ARG A C 1
ATOM 766 O O . ARG A 1 97 ? 14.515 -16.838 6.926 1.00 95.38 97 ARG A O 1
ATOM 773 N N . ILE A 1 98 ? 14.213 -17.405 4.759 1.00 93.25 98 ILE A N 1
ATOM 774 C CA . ILE A 1 98 ? 12.785 -17.735 4.850 1.00 93.25 98 ILE A CA 1
ATOM 775 C C . ILE A 1 98 ? 12.660 -19.163 5.405 1.00 93.25 98 ILE A C 1
ATOM 777 O O . ILE A 1 98 ? 13.377 -20.061 4.952 1.00 93.25 98 ILE A O 1
ATOM 781 N N . ILE A 1 99 ? 11.801 -19.349 6.409 1.00 80.81 99 ILE A N 1
ATOM 782 C CA . ILE A 1 99 ? 11.508 -20.631 7.070 1.00 80.81 99 ILE A CA 1
ATOM 783 C C . ILE A 1 99 ? 10.049 -20.981 6.811 1.00 80.81 99 ILE A C 1
ATOM 785 O O . ILE A 1 99 ? 9.218 -20.050 6.911 1.00 80.81 99 ILE A O 1
#

Secondary structure (DSSP, 8-state):
----PPPHHHHHHHHHHTT----HHHHHHHHHHHHHHHHHHGGGGGS--TT------SS--------SS--GGGPPPHHHHHTT-S-EETTEE--PPP-

Organism: NCBI:txid1618380

Radius of gyration: 22.96 Å; chains: 1; bounding box: 55×32×50 Å

InterPro domains:
  IPR003837 Glu-tRNAGln amidotransferase C subunit [MF_00122] (5-99)
  IPR003837 Glu-tRNAGln amidotransferase C subunit [PF02686] (22-95)
  IPR003837 Glu-tRNAGln amidotransferase C subunit [PTHR15004] (6-97)
  IPR003837 Glu-tRNAGln amidotransferase C subunit [TIGR00135] (7-99)
  IPR036113 Glu-tRNAGln amidotransferase superfamily, subunit C [SSF141000] (6-98)